Protein AF-A0A0F5QZM0-F1 (afdb_monomer_lite)

Radius of gyration: 20.9 Å; chains: 1; bounding box: 41×37×60 Å

pLDDT: mean 82.36, std 11.1, range [41.66, 95.19]

Secondary structure (DSSP, 8-state):
--------HHHHHHHHHHHHHHHHHHHHHHHHHHHHHHHHHHHHHHHTSPTTSPPS-SSSSTTS-S--TTSTTHHHHHHHHHTT-

Sequence (85 aa):
MTREPMYDEESLVALRQQETEALIAALAQYCKSLEQQVVELRHDVNRLTSPGQEKPFPDVHSDLYETFDHLAAYPRFRHLLTELE

Structure (mmCIF, N/CA/C/O backbone):
data_AF-A0A0F5QZM0-F1
#
_entry.id   AF-A0A0F5QZM0-F1
#
loop_
_atom_site.group_PDB
_atom_site.id
_atom_site.type_symbol
_atom_site.label_atom_id
_atom_site.label_alt_id
_atom_site.label_comp_id
_atom_site.label_asym_id
_atom_site.label_entity_id
_atom_site.label_seq_id
_atom_site.pdbx_PDB_ins_code
_atom_site.Cartn_x
_atom_site.Cartn_y
_atom_site.Cartn_z
_atom_site.occupancy
_atom_site.B_iso_or_equiv
_atom_site.auth_seq_id
_atom_site.auth_comp_id
_atom_site.auth_asym_id
_atom_site.auth_atom_id
_atom_site.pdbx_PDB_model_num
ATOM 1 N N . MET A 1 1 ? 25.849 28.125 -27.695 1.00 41.66 1 MET A N 1
ATOM 2 C CA . MET A 1 1 ? 24.857 27.215 -28.303 1.00 41.66 1 MET A CA 1
ATOM 3 C C . MET A 1 1 ? 24.954 25.886 -27.580 1.00 41.66 1 MET A C 1
ATOM 5 O O . MET A 1 1 ? 25.875 25.124 -27.842 1.00 41.66 1 MET A O 1
ATOM 9 N N . THR A 1 2 ? 24.090 25.654 -26.598 1.00 49.59 2 THR A N 1
ATOM 10 C CA . THR A 1 2 ? 23.937 24.340 -25.965 1.00 49.59 2 THR A CA 1
ATOM 11 C C . THR A 1 2 ? 23.253 23.427 -26.976 1.00 49.59 2 THR A C 1
ATOM 13 O O . THR A 1 2 ? 22.116 23.684 -27.359 1.00 49.59 2 THR A O 1
ATOM 16 N N . ARG A 1 3 ? 23.978 22.427 -27.491 1.00 58.66 3 ARG A N 1
ATOM 17 C CA . ARG A 1 3 ? 23.389 21.364 -28.314 1.00 58.66 3 ARG A CA 1
ATOM 18 C C . ARG A 1 3 ? 22.416 20.598 -27.427 1.00 58.66 3 ARG A C 1
ATOM 20 O O . ARG A 1 3 ? 22.851 20.012 -26.440 1.00 58.66 3 ARG A O 1
ATOM 27 N N . GLU A 1 4 ? 21.132 20.635 -27.762 1.00 63.72 4 GLU A N 1
ATOM 28 C CA . GLU A 1 4 ? 20.172 19.711 -27.168 1.00 63.72 4 GLU A CA 1
ATOM 29 C C . GLU A 1 4 ? 20.634 18.278 -27.478 1.00 63.72 4 GLU A C 1
ATOM 31 O O . GLU A 1 4 ? 21.023 17.997 -28.620 1.00 63.72 4 GLU A O 1
ATOM 36 N N . PRO A 1 5 ? 20.679 17.385 -26.477 1.00 65.19 5 PRO A N 1
ATOM 37 C CA . PRO A 1 5 ? 20.965 15.984 -26.726 1.00 65.19 5 PRO A CA 1
ATOM 38 C C . PRO A 1 5 ? 19.856 15.418 -27.620 1.00 65.19 5 PRO A C 1
ATOM 40 O O . PRO A 1 5 ? 18.692 15.361 -27.232 1.00 65.19 5 PRO A O 1
ATOM 43 N N . MET A 1 6 ? 20.222 15.034 -28.843 1.00 72.94 6 MET A N 1
ATOM 44 C CA . MET A 1 6 ? 19.343 14.308 -29.757 1.00 72.94 6 MET A CA 1
ATOM 45 C C . MET A 1 6 ? 19.282 12.857 -29.286 1.00 72.94 6 MET A C 1
ATOM 47 O O . MET A 1 6 ? 20.193 12.080 -29.567 1.00 72.94 6 MET A O 1
ATOM 51 N N . TYR A 1 7 ? 18.242 12.518 -28.530 1.00 73.06 7 TYR A N 1
ATOM 52 C CA . TYR A 1 7 ? 17.945 11.134 -28.173 1.00 73.06 7 TYR A CA 1
ATOM 53 C C .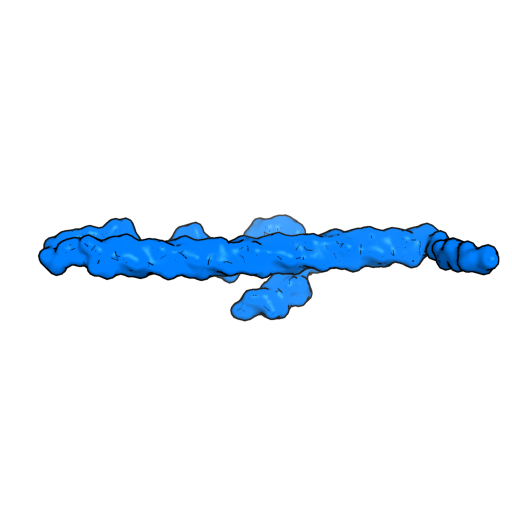 TYR A 1 7 ? 17.400 10.399 -29.399 1.00 73.06 7 TYR A C 1
ATOM 55 O O . TYR A 1 7 ? 16.534 10.924 -30.103 1.00 73.06 7 TYR A O 1
ATOM 63 N N . ASP A 1 8 ? 17.898 9.191 -29.651 1.00 85.31 8 ASP A N 1
ATOM 64 C CA . ASP A 1 8 ? 17.246 8.284 -30.591 1.00 85.31 8 ASP A CA 1
ATOM 65 C C . ASP A 1 8 ? 15.911 7.769 -30.016 1.00 85.31 8 ASP A C 1
ATOM 67 O O . ASP A 1 8 ? 15.609 7.909 -28.825 1.00 85.31 8 ASP A O 1
ATOM 71 N N . GLU A 1 9 ? 15.062 7.215 -30.884 1.00 83.56 9 GLU A N 1
ATOM 72 C CA . GLU A 1 9 ? 13.733 6.733 -30.490 1.00 83.56 9 GLU A CA 1
ATOM 73 C C . GLU A 1 9 ? 13.805 5.643 -29.410 1.00 83.56 9 GLU A C 1
ATOM 75 O O . GLU A 1 9 ? 12.952 5.612 -28.521 1.00 83.56 9 GLU A O 1
ATOM 80 N N . GLU A 1 10 ? 14.839 4.798 -29.438 1.00 85.12 10 GLU A N 1
ATOM 81 C CA . GLU A 1 10 ? 15.074 3.754 -28.435 1.00 85.12 10 GLU A CA 1
ATOM 82 C C . GLU A 1 10 ? 15.367 4.355 -27.054 1.00 85.12 10 GLU A C 1
ATOM 84 O O . GLU A 1 10 ? 14.751 3.958 -26.062 1.00 85.12 10 GLU A O 1
ATOM 89 N N . SER A 1 11 ? 16.221 5.378 -26.989 1.00 85.56 11 SER A N 1
ATOM 90 C CA . SER A 1 11 ? 16.523 6.114 -25.759 1.00 85.56 11 SER A CA 1
ATOM 91 C C . SER A 1 11 ? 15.278 6.795 -25.188 1.00 85.56 11 SER A C 1
ATOM 93 O O . SER A 1 11 ? 15.057 6.777 -23.977 1.00 85.56 11 SER A O 1
ATOM 95 N N . LEU A 1 12 ? 14.417 7.355 -26.045 1.00 88.25 12 LEU A N 1
ATOM 96 C CA . LEU A 1 12 ? 13.153 7.963 -25.614 1.00 88.25 12 LEU A CA 1
ATOM 97 C C 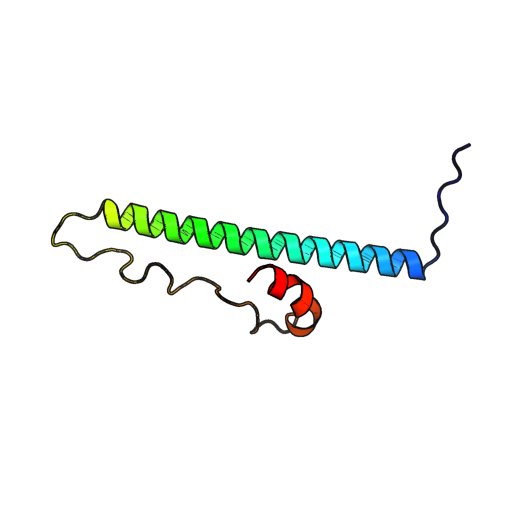. LEU A 1 12 ? 12.161 6.927 -25.068 1.00 88.25 12 LEU A C 1
ATOM 99 O O . LEU A 1 12 ? 11.424 7.217 -24.124 1.00 88.25 12 LEU A O 1
ATOM 103 N N . VAL A 1 13 ? 12.115 5.725 -25.648 1.00 89.06 13 VAL A N 1
ATOM 104 C CA . VAL A 1 13 ? 11.289 4.621 -25.134 1.00 89.06 13 VAL A CA 1
ATOM 105 C C . VAL A 1 13 ? 11.802 4.156 -23.772 1.00 89.06 13 VAL A C 1
ATOM 107 O O . VAL A 1 13 ? 10.997 4.000 -22.853 1.00 89.06 13 VAL A O 1
ATOM 110 N N . ALA A 1 14 ? 13.118 3.989 -23.624 1.00 86.50 14 ALA A N 1
ATOM 111 C CA . ALA A 1 14 ? 13.740 3.595 -22.363 1.00 86.50 14 ALA A CA 1
ATOM 112 C C . ALA A 1 14 ? 13.480 4.623 -21.249 1.00 86.50 14 ALA A C 1
ATOM 114 O O . ALA A 1 14 ? 13.078 4.241 -20.151 1.00 86.50 14 ALA A O 1
ATOM 115 N N . LEU A 1 15 ? 13.610 5.920 -21.550 1.00 89.56 15 LEU A N 1
ATOM 116 C CA . LEU A 1 15 ? 13.303 6.999 -20.604 1.00 89.56 15 LEU A CA 1
ATOM 117 C C . LEU A 1 15 ? 11.844 6.957 -20.136 1.00 89.56 15 LEU A C 1
ATOM 119 O O . LEU A 1 15 ? 11.590 6.969 -18.935 1.00 89.56 15 LEU A O 1
ATOM 123 N N . ARG A 1 16 ? 10.879 6.822 -21.055 1.00 89.50 16 ARG A N 1
ATOM 124 C CA . ARG A 1 16 ? 9.456 6.717 -20.679 1.00 89.50 16 ARG A CA 1
ATOM 125 C C . ARG A 1 16 ? 9.165 5.485 -19.824 1.00 89.50 16 ARG A C 1
ATOM 127 O O . ARG A 1 16 ? 8.326 5.546 -18.923 1.00 89.50 16 ARG A O 1
ATOM 134 N N . GLN A 1 17 ? 9.826 4.364 -20.111 1.00 88.81 17 GLN A N 1
ATOM 135 C CA . GLN A 1 17 ? 9.686 3.150 -19.309 1.00 88.81 17 GLN A CA 1
ATOM 136 C C . GLN A 1 17 ? 10.230 3.377 -17.892 1.00 88.81 17 GLN A C 1
ATOM 138 O O . GLN A 1 17 ? 9.531 3.064 -16.932 1.00 88.81 17 GLN A O 1
ATOM 143 N N . GLN A 1 18 ? 11.401 4.006 -17.760 1.00 89.44 18 GLN A N 1
ATOM 144 C CA . GLN A 1 18 ? 11.991 4.354 -16.467 1.00 89.44 18 GLN A CA 1
ATOM 145 C C . GLN A 1 18 ? 11.111 5.328 -15.665 1.00 89.44 18 GLN A C 1
ATOM 147 O O . GLN A 1 18 ? 10.901 5.128 -14.472 1.00 89.44 18 GLN A O 1
ATOM 152 N N . GLU A 1 19 ? 10.558 6.362 -16.303 1.00 91.88 19 GLU A N 1
ATOM 153 C CA . GLU A 1 19 ? 9.629 7.302 -15.656 1.00 91.88 19 GLU A CA 1
ATOM 154 C C . GLU A 1 19 ? 8.355 6.600 -15.170 1.00 91.88 19 GLU A C 1
ATOM 156 O O . GLU A 1 19 ? 7.868 6.870 -14.071 1.00 91.88 19 GLU A O 1
ATOM 161 N N . THR A 1 20 ? 7.834 5.664 -15.966 1.00 89.94 20 THR A N 1
ATOM 162 C CA . THR A 1 20 ? 6.663 4.858 -15.598 1.00 89.94 20 THR A CA 1
ATOM 163 C C . THR A 1 20 ? 6.959 3.982 -14.383 1.00 89.94 20 THR A C 1
ATOM 165 O O . THR A 1 20 ? 6.156 3.924 -13.454 1.00 89.94 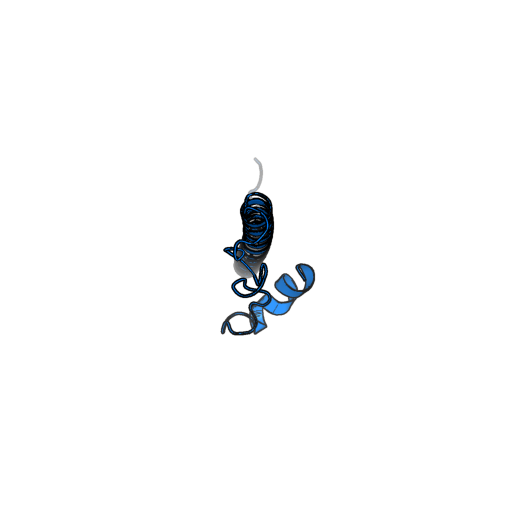20 THR A O 1
ATOM 168 N N . GLU A 1 21 ? 8.113 3.317 -14.366 1.00 90.12 21 GLU A N 1
ATOM 169 C CA . GLU A 1 21 ? 8.552 2.484 -13.242 1.00 90.12 21 GLU A CA 1
ATOM 170 C C . GLU A 1 21 ? 8.755 3.315 -11.972 1.00 90.12 21 GLU A C 1
ATOM 172 O O . GLU A 1 21 ? 8.241 2.950 -10.914 1.00 90.12 21 GLU A O 1
ATOM 177 N N . ALA A 1 22 ? 9.398 4.481 -12.082 1.00 88.75 22 ALA A N 1
ATOM 178 C CA . ALA A 1 22 ? 9.574 5.404 -10.964 1.00 88.75 22 ALA A CA 1
ATOM 179 C C . ALA A 1 22 ? 8.231 5.882 -10.388 1.00 88.75 22 ALA A C 1
ATOM 181 O O . ALA A 1 22 ? 8.057 5.924 -9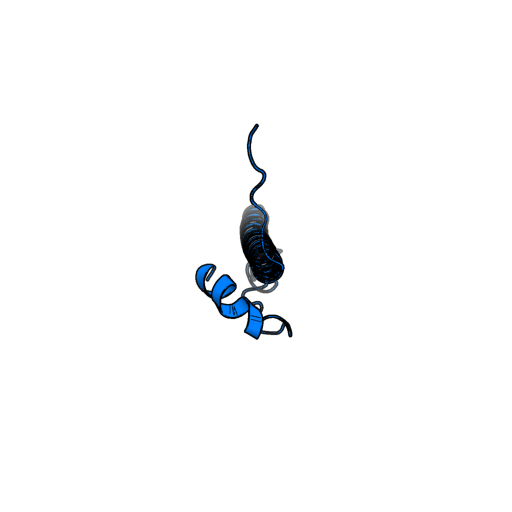.169 1.00 88.75 22 ALA A O 1
ATOM 182 N N . LEU A 1 23 ? 7.260 6.203 -11.251 1.00 89.94 23 LEU A N 1
ATOM 183 C CA . LEU A 1 23 ? 5.919 6.590 -10.818 1.00 89.94 23 LEU A CA 1
ATOM 184 C C . LEU A 1 23 ? 5.202 5.440 -10.103 1.00 89.94 23 LEU A C 1
ATOM 186 O O . LEU A 1 23 ? 4.587 5.660 -9.062 1.00 89.94 23 LEU A O 1
ATOM 190 N N . ILE A 1 24 ? 5.287 4.218 -10.632 1.00 87.38 24 ILE A N 1
ATOM 191 C CA . ILE A 1 24 ? 4.659 3.042 -10.017 1.00 87.38 24 ILE A CA 1
ATOM 192 C C . ILE A 1 24 ? 5.264 2.759 -8.640 1.00 87.38 24 ILE A C 1
ATOM 194 O O . ILE A 1 24 ? 4.514 2.556 -7.686 1.00 87.38 24 ILE A O 1
ATOM 198 N N . ALA A 1 25 ? 6.592 2.808 -8.513 1.00 85.75 25 ALA A N 1
ATOM 199 C CA . ALA A 1 25 ? 7.270 2.640 -7.231 1.00 85.75 25 ALA A CA 1
ATOM 200 C C . ALA A 1 25 ? 6.842 3.717 -6.218 1.00 85.75 25 ALA A C 1
ATOM 202 O O . ALA A 1 25 ? 6.501 3.399 -5.078 1.00 85.75 25 ALA A O 1
ATOM 203 N N . ALA A 1 26 ? 6.775 4.985 -6.642 1.00 88.44 26 ALA A N 1
ATOM 204 C CA . ALA A 1 26 ? 6.332 6.084 -5.786 1.00 88.44 26 ALA A CA 1
ATOM 205 C C . ALA A 1 26 ? 4.875 5.919 -5.320 1.00 88.44 26 ALA A C 1
ATOM 207 O O . ALA A 1 26 ? 4.570 6.157 -4.150 1.00 88.44 26 ALA A O 1
ATOM 208 N N . LEU A 1 27 ? 3.977 5.483 -6.210 1.00 88.25 27 LEU A N 1
A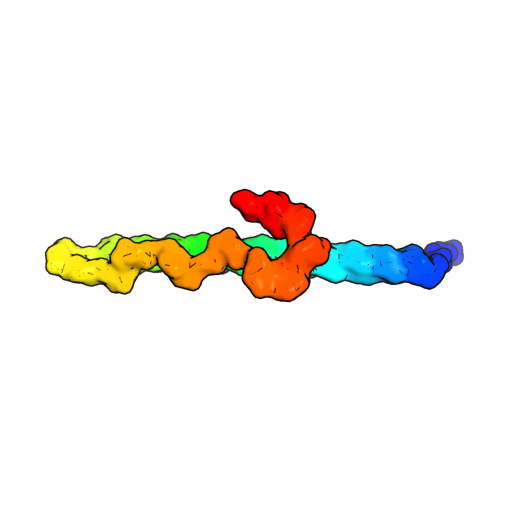TOM 209 C CA . LEU A 1 27 ? 2.578 5.213 -5.874 1.00 88.25 27 LEU A CA 1
ATOM 210 C C . LEU A 1 27 ? 2.447 4.049 -4.888 1.00 88.25 27 LEU A C 1
ATOM 212 O O . LEU A 1 27 ? 1.730 4.176 -3.899 1.00 88.25 27 LEU A O 1
ATOM 216 N N . ALA A 1 28 ? 3.164 2.949 -5.116 1.00 83.88 28 ALA A N 1
ATOM 217 C CA . ALA A 1 28 ? 3.152 1.802 -4.215 1.00 83.88 28 ALA A CA 1
ATOM 218 C C . ALA A 1 28 ? 3.668 2.176 -2.815 1.00 83.88 28 ALA A C 1
ATOM 220 O O . ALA A 1 28 ? 3.021 1.874 -1.811 1.00 83.88 28 ALA A O 1
ATOM 221 N N . GLN A 1 29 ? 4.771 2.927 -2.742 1.00 84.75 29 GLN A N 1
ATOM 222 C CA . GLN A 1 29 ? 5.303 3.431 -1.478 1.00 84.75 29 GLN A CA 1
ATOM 223 C C . GLN A 1 29 ? 4.315 4.365 -0.766 1.00 84.75 29 GLN A C 1
ATOM 225 O O . GLN A 1 29 ? 4.174 4.306 0.458 1.00 84.75 29 GLN A O 1
ATOM 230 N N . TYR A 1 30 ? 3.622 5.226 -1.514 1.00 88.06 30 TYR A N 1
ATOM 231 C CA . TYR A 1 30 ? 2.598 6.106 -0.960 1.00 88.06 30 TYR A CA 1
ATOM 232 C C . TYR A 1 30 ? 1.421 5.315 -0.378 1.00 88.06 30 TYR A C 1
ATOM 234 O O . TYR A 1 30 ? 1.008 5.589 0.749 1.00 88.06 30 TYR A O 1
ATOM 242 N N . CYS A 1 31 ? 0.927 4.301 -1.095 1.00 85.12 31 CYS A N 1
ATOM 243 C CA . CYS A 1 31 ? -0.121 3.409 -0.601 1.00 85.12 31 CYS A CA 1
ATOM 244 C C . CYS A 1 31 ? 0.292 2.711 0.704 1.00 85.12 31 CYS A C 1
ATOM 246 O O . CYS A 1 31 ? -0.475 2.761 1.663 1.00 85.12 31 CYS A O 1
ATOM 248 N N . LYS A 1 32 ? 1.518 2.171 0.788 1.00 81.69 32 LYS A N 1
ATOM 249 C CA . LYS A 1 32 ? 2.041 1.541 2.017 1.00 81.69 32 LYS A CA 1
ATOM 250 C C . LYS A 1 32 ? 2.107 2.528 3.190 1.00 81.69 32 LYS A C 1
ATOM 252 O O . LYS A 1 32 ? 1.730 2.202 4.313 1.00 81.69 32 LYS A O 1
ATOM 257 N N . SER A 1 33 ? 2.527 3.767 2.934 1.00 87.25 33 SER A N 1
ATOM 258 C CA . SER A 1 33 ? 2.555 4.819 3.959 1.00 87.25 33 SER A CA 1
ATOM 259 C C . SER A 1 33 ? 1.159 5.215 4.449 1.00 87.25 33 SER A C 1
ATOM 261 O O . SER A 1 33 ? 0.990 5.506 5.633 1.00 87.25 33 SER A O 1
ATOM 263 N N . LEU A 1 34 ? 0.161 5.258 3.562 1.00 88.44 34 LEU A N 1
ATOM 264 C CA . LEU A 1 34 ? -1.230 5.517 3.947 1.00 88.44 34 LEU A CA 1
ATOM 265 C C . LEU A 1 34 ? -1.807 4.370 4.773 1.00 88.44 34 LEU A C 1
ATOM 267 O O . LEU A 1 34 ? -2.475 4.611 5.773 1.00 88.44 34 LEU A O 1
ATOM 271 N N . GLU A 1 35 ? -1.525 3.137 4.372 1.00 85.94 35 GLU A N 1
ATOM 272 C CA . GLU A 1 35 ? -1.903 1.934 5.104 1.00 85.94 35 GLU A CA 1
ATOM 273 C C . GLU A 1 35 ? -1.377 1.968 6.544 1.00 85.94 35 GLU A C 1
ATOM 275 O O . GLU A 1 35 ? -2.161 1.850 7.487 1.00 85.94 35 GLU A O 1
ATOM 280 N N . GLN A 1 36 ? -0.093 2.283 6.731 1.00 86.69 36 GLN A N 1
ATOM 281 C CA . GLN A 1 36 ? 0.497 2.449 8.060 1.00 86.69 36 GLN A CA 1
ATOM 282 C C . GLN A 1 36 ? -0.211 3.537 8.890 1.00 86.69 36 GLN A C 1
ATOM 284 O O . GLN A 1 36 ? -0.520 3.326 10.063 1.00 86.69 36 GLN A O 1
ATOM 289 N N . GLN A 1 37 ? -0.535 4.683 8.284 1.00 90.50 37 GLN A N 1
ATOM 290 C CA . GLN A 1 37 ? -1.269 5.757 8.967 1.00 90.50 37 GLN A CA 1
ATOM 291 C C . GLN A 1 37 ? -2.681 5.325 9.386 1.00 90.50 37 GLN A C 1
ATOM 293 O O . GLN A 1 37 ? -3.164 5.722 10.448 1.00 90.50 37 GLN A O 1
ATOM 298 N N . VAL A 1 38 ? -3.355 4.499 8.581 1.00 90.69 38 VAL A N 1
ATOM 299 C CA . VAL A 1 38 ? -4.675 3.954 8.923 1.00 90.69 38 VAL A CA 1
ATOM 300 C C . VAL A 1 38 ? -4.576 2.984 10.101 1.00 90.69 38 VAL A C 1
ATOM 302 O O . VAL A 1 38 ? -5.397 3.073 11.015 1.00 90.69 38 VAL A O 1
ATOM 305 N N . VAL A 1 39 ? -3.571 2.103 10.124 1.00 90.06 39 VAL A N 1
ATOM 306 C CA . VAL A 1 39 ? -3.295 1.210 11.267 1.00 90.06 39 VAL A CA 1
ATOM 307 C C . VAL A 1 39 ? -3.086 2.016 12.546 1.00 90.06 39 VAL A C 1
ATOM 309 O O . VAL A 1 39 ? -3.705 1.735 13.575 1.00 90.06 39 VAL A O 1
ATOM 312 N N . GLU A 1 40 ? -2.246 3.047 12.486 1.00 92.25 40 GLU A N 1
ATOM 313 C CA . GLU A 1 40 ? -1.976 3.923 13.627 1.00 92.25 40 GLU A CA 1
ATOM 314 C C . GLU A 1 40 ? -3.253 4.613 14.115 1.00 92.25 40 GLU A C 1
ATOM 316 O O . GLU A 1 40 ? -3.562 4.577 15.306 1.00 92.25 40 GLU A O 1
ATOM 321 N N . LEU A 1 41 ? -4.073 5.137 13.201 1.00 93.25 41 LEU A N 1
ATOM 322 C CA . LEU A 1 41 ? -5.344 5.758 13.560 1.00 93.25 41 LEU A CA 1
ATOM 323 C C . LEU A 1 41 ? -6.316 4.763 14.212 1.00 93.25 41 LEU A C 1
ATOM 325 O O . LEU A 1 41 ? -6.990 5.097 15.187 1.00 93.25 41 LEU A O 1
ATOM 329 N N . ARG A 1 42 ? -6.385 3.524 13.713 1.00 93.12 42 ARG A N 1
ATOM 330 C CA . ARG A 1 42 ? -7.202 2.458 14.314 1.00 93.12 42 ARG A CA 1
ATOM 331 C C . ARG A 1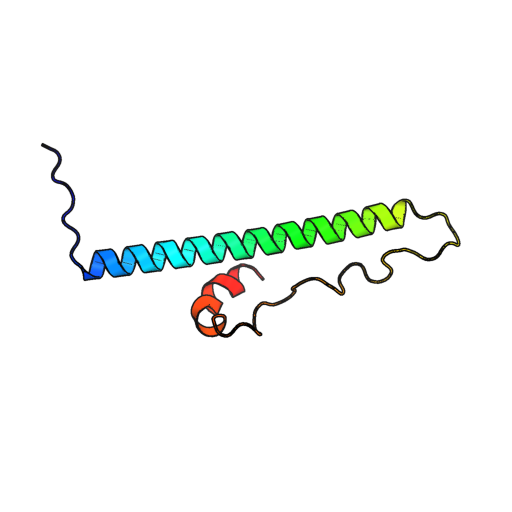 42 ? -6.729 2.131 15.731 1.00 93.12 42 ARG A C 1
ATOM 333 O O . ARG A 1 42 ? -7.556 1.986 16.636 1.00 93.12 42 ARG A O 1
ATOM 340 N N . HIS A 1 43 ? -5.414 2.067 15.956 1.00 92.88 43 HIS A N 1
ATOM 341 C CA . HIS A 1 43 ? -4.855 1.931 17.301 1.00 92.88 43 HIS A CA 1
ATOM 342 C C . HIS A 1 43 ? -5.262 3.094 18.205 1.00 92.88 43 HIS A C 1
ATOM 344 O O . HIS A 1 43 ? -5.686 2.865 19.340 1.00 92.88 43 HIS A O 1
ATOM 350 N N . ASP A 1 44 ? -5.168 4.321 17.707 1.00 94.75 44 ASP A N 1
ATOM 351 C CA . ASP A 1 44 ? -5.512 5.524 18.455 1.00 94.75 44 ASP A CA 1
ATOM 352 C C . ASP A 1 44 ? -6.987 5.523 18.870 1.00 94.75 44 ASP A C 1
ATOM 354 O O . ASP A 1 44 ? -7.296 5.731 20.045 1.00 94.75 44 ASP A O 1
ATOM 358 N N . VAL A 1 45 ? -7.895 5.182 17.951 1.00 94.00 45 VAL A N 1
ATOM 359 C CA . VAL A 1 45 ? -9.332 5.043 18.238 1.00 94.00 45 VAL A CA 1
ATOM 360 C C . VAL A 1 45 ? -9.590 3.954 19.283 1.00 94.00 45 VAL A C 1
ATOM 362 O O . VAL A 1 45 ? -10.349 4.161 20.233 1.00 94.00 45 VAL A O 1
ATOM 365 N N . ASN A 1 46 ? -8.914 2.811 19.177 1.00 94.19 46 ASN A N 1
ATOM 366 C CA . ASN A 1 46 ? -9.034 1.748 20.170 1.00 94.19 46 ASN A CA 1
ATOM 367 C C . ASN A 1 46 ? -8.540 2.174 21.560 1.00 94.19 46 ASN A C 1
ATOM 369 O O . ASN A 1 46 ? -9.114 1.744 22.559 1.00 94.19 46 ASN A O 1
ATOM 373 N N . ARG A 1 47 ? -7.497 3.013 21.654 1.00 93.38 47 ARG A N 1
ATOM 374 C CA . ARG A 1 47 ? -7.016 3.552 22.943 1.00 93.38 47 ARG A CA 1
ATOM 375 C C . ARG A 1 47 ? -8.013 4.514 23.586 1.00 93.38 47 ARG A C 1
ATOM 377 O O . ARG A 1 47 ? -8.036 4.618 24.807 1.00 93.38 47 ARG A O 1
ATOM 384 N N . LEU A 1 48 ? -8.823 5.200 22.782 1.00 95.19 48 LEU A N 1
ATOM 385 C CA . LEU A 1 48 ? -9.887 6.087 23.259 1.00 95.19 48 LEU A CA 1
ATOM 386 C C . LEU A 1 48 ? -11.144 5.325 23.714 1.00 95.19 48 LEU A C 1
ATOM 388 O O . LEU A 1 48 ? -12.046 5.923 24.298 1.00 95.19 48 LEU A O 1
ATOM 392 N N . THR A 1 49 ? -11.218 4.016 23.461 1.00 92.81 49 THR A N 1
ATOM 393 C CA . THR A 1 49 ? -12.362 3.186 23.856 1.00 92.81 49 THR A CA 1
ATOM 394 C C . THR A 1 49 ? -12.330 2.908 25.361 1.00 92.81 49 THR A C 1
ATOM 396 O O . THR A 1 49 ? -11.288 2.556 25.917 1.00 92.81 49 THR A O 1
ATOM 399 N N . SER A 1 50 ? -13.474 3.058 26.037 1.00 93.31 50 SER A N 1
ATOM 400 C CA . SER A 1 50 ? -13.552 2.880 27.492 1.00 93.31 50 SER A CA 1
ATOM 401 C C . SER A 1 50 ? -13.308 1.420 27.907 1.00 93.31 50 SER A C 1
ATOM 403 O O . SER A 1 50 ? -13.720 0.502 27.191 1.00 93.31 50 SER A O 1
ATOM 405 N N . PRO A 1 51 ? -12.702 1.164 29.083 1.00 89.69 51 PRO A N 1
ATOM 406 C CA . PRO A 1 51 ? -12.527 -0.194 29.590 1.00 89.69 51 PRO A CA 1
ATOM 407 C C . PRO A 1 51 ? -13.862 -0.942 29.696 1.00 89.69 51 PRO A C 1
ATOM 409 O O . PRO A 1 51 ? -14.830 -0.422 30.246 1.00 89.69 51 PRO A O 1
ATOM 412 N N . GLY A 1 52 ? -13.906 -2.173 29.184 1.00 89.06 52 GLY A N 1
ATOM 413 C CA . GLY A 1 52 ? -15.109 -3.014 29.186 1.00 89.06 52 GLY A CA 1
ATOM 414 C C . GLY A 1 52 ? -16.045 -2.807 27.992 1.00 89.06 52 GLY A C 1
ATOM 415 O O . GLY A 1 52 ? -17.032 -3.530 27.884 1.00 89.06 52 GLY A O 1
ATOM 416 N N . GLN A 1 53 ? -15.737 -1.874 27.088 1.00 92.69 53 GLN A N 1
ATOM 417 C CA . GLN A 1 53 ? -16.403 -1.774 25.791 1.00 92.69 53 GLN A CA 1
ATOM 418 C C . GLN A 1 53 ? -15.641 -2.552 24.718 1.00 92.69 53 GLN A C 1
ATOM 420 O O . GLN A 1 53 ? -14.420 -2.715 24.784 1.00 92.69 53 GLN A O 1
ATOM 425 N N . GLU A 1 54 ? -16.380 -3.038 23.724 1.00 92.50 54 GLU A N 1
ATOM 426 C CA . GLU A 1 54 ? -15.798 -3.658 22.541 1.00 92.50 54 GLU A CA 1
ATOM 427 C C . GLU A 1 54 ? -15.013 -2.616 21.739 1.00 92.50 54 GLU A C 1
ATOM 429 O O . GLU A 1 54 ? -15.464 -1.485 21.542 1.00 92.50 54 GLU A O 1
ATOM 434 N N . LYS A 1 55 ? -13.810 -2.994 21.304 1.00 91.88 55 LYS A N 1
ATOM 435 C CA . LYS A 1 55 ? -12.964 -2.126 20.489 1.00 91.88 55 LYS A CA 1
ATOM 436 C C . LYS A 1 55 ? -13.567 -1.994 19.088 1.00 91.88 55 LYS A C 1
ATOM 438 O O . LYS A 1 55 ? -13.874 -3.026 18.499 1.00 91.88 55 LYS A O 1
ATOM 443 N N . PRO A 1 56 ? -13.660 -0.778 18.521 1.00 91.12 56 PRO A N 1
ATOM 444 C CA . PRO A 1 56 ? -14.152 -0.584 17.157 1.00 91.12 56 PRO A CA 1
ATOM 445 C C . PRO A 1 56 ? -13.332 -1.325 16.094 1.00 91.12 56 PRO A C 1
ATOM 447 O O . PRO A 1 56 ? -13.890 -1.762 15.094 1.00 91.12 56 PRO A O 1
ATOM 450 N N . PHE A 1 57 ? -12.021 -1.481 16.316 1.00 92.00 57 PHE A N 1
ATOM 451 C CA . PHE A 1 57 ? -11.110 -2.168 15.395 1.00 92.00 57 PHE A CA 1
ATOM 452 C C . PHE A 1 57 ? -10.395 -3.328 16.108 1.00 92.00 57 PHE A C 1
ATOM 454 O O . PHE A 1 57 ? -9.239 -3.179 16.505 1.00 92.00 57 PHE A O 1
ATOM 461 N N . PRO A 1 58 ? -11.062 -4.468 16.357 1.00 84.81 58 PRO A N 1
ATOM 462 C CA . PRO A 1 58 ? -10.452 -5.586 17.079 1.00 84.81 58 PRO A CA 1
ATOM 463 C C . PRO A 1 58 ? -9.296 -6.217 16.292 1.00 84.81 58 PRO A C 1
ATOM 465 O O . PRO A 1 58 ? -8.302 -6.612 16.900 1.00 84.81 58 PRO A O 1
ATOM 468 N N . ASP A 1 59 ? -9.404 -6.232 14.962 1.00 84.75 59 ASP A N 1
ATOM 469 C CA . ASP A 1 59 ? -8.301 -6.495 14.046 1.00 84.75 59 ASP A CA 1
ATOM 470 C C . ASP A 1 59 ? -7.846 -5.174 13.417 1.00 84.75 59 ASP A C 1
ATOM 472 O O . ASP A 1 59 ? -8.580 -4.519 12.676 1.00 84.75 59 ASP A O 1
ATOM 476 N N . VAL A 1 60 ? -6.646 -4.731 13.778 1.00 81.00 60 VAL A N 1
ATOM 477 C CA . VAL A 1 60 ? -6.130 -3.432 13.335 1.00 81.00 60 VAL A CA 1
ATOM 478 C C . VAL A 1 60 ? -5.633 -3.507 11.883 1.00 81.00 60 VAL A C 1
ATOM 480 O O . VAL A 1 60 ? -5.648 -2.488 11.188 1.00 81.00 60 VAL A O 1
ATOM 483 N N . HIS A 1 61 ? -5.295 -4.705 11.395 1.00 76.31 61 HIS A N 1
ATOM 484 C CA . HIS A 1 61 ? -4.586 -4.920 10.131 1.00 76.31 61 HIS A CA 1
ATOM 485 C C . HIS A 1 61 ? -5.440 -5.584 9.031 1.00 76.31 61 HIS A C 1
ATOM 487 O O . HIS A 1 61 ? -5.062 -5.495 7.871 1.00 76.31 61 HIS A O 1
ATOM 493 N N . SER A 1 62 ? -6.605 -6.171 9.346 1.00 65.19 62 SER A N 1
ATOM 494 C CA . SER A 1 62 ? -7.361 -7.063 8.431 1.00 65.19 62 SER A CA 1
ATOM 495 C C . SER A 1 62 ? -7.731 -6.541 7.039 1.00 65.19 62 SER A C 1
ATOM 497 O O . SER A 1 62 ? -8.023 -7.349 6.161 1.00 65.19 62 SER A O 1
ATOM 499 N N . ASP A 1 63 ? -7.799 -5.226 6.833 1.00 64.19 63 ASP A N 1
ATOM 500 C CA . ASP A 1 63 ? -8.434 -4.646 5.638 1.00 64.19 63 ASP A CA 1
ATOM 501 C C . ASP A 1 63 ? -7.445 -3.955 4.694 1.00 64.19 63 ASP A C 1
ATOM 503 O O . ASP A 1 63 ? -7.862 -3.237 3.781 1.00 64.19 63 ASP A O 1
ATOM 507 N N . LEU A 1 64 ? -6.146 -4.091 4.949 1.00 64.06 64 LEU A N 1
ATOM 508 C CA . LEU A 1 64 ? -5.116 -3.337 4.248 1.00 64.06 64 LEU A CA 1
ATOM 509 C C . LEU A 1 64 ? -4.354 -4.228 3.257 1.00 64.06 64 LEU A C 1
ATOM 511 O O . LEU A 1 64 ? -4.351 -5.454 3.369 1.00 64.06 64 LEU A O 1
ATOM 515 N N . TYR A 1 65 ? -3.815 -3.613 2.202 1.00 64.12 65 TYR A N 1
ATOM 516 C CA . TYR A 1 65 ? -3.235 -4.340 1.076 1.00 64.12 65 TYR A CA 1
ATOM 517 C C . TYR A 1 65 ? -1.812 -4.767 1.433 1.00 64.12 65 TYR A C 1
ATOM 519 O O . TYR A 1 65 ? -0.842 -4.136 1.024 1.00 64.12 65 TYR A O 1
ATOM 527 N N . GLU A 1 66 ? -1.689 -5.899 2.126 1.00 64.62 66 GLU A N 1
ATOM 528 C CA . GLU A 1 66 ? -0.377 -6.479 2.424 1.00 64.62 66 GLU A CA 1
ATOM 529 C C . GLU A 1 66 ? 0.399 -6.829 1.137 1.00 64.62 66 GLU A C 1
ATOM 531 O O . GLU A 1 66 ? 1.628 -6.765 1.119 1.00 64.62 66 GLU A O 1
ATOM 536 N N . THR A 1 67 ? -0.303 -7.164 0.040 1.00 69.31 67 THR A N 1
ATOM 537 C CA . THR A 1 67 ? 0.305 -7.524 -1.251 1.00 69.31 67 THR A CA 1
ATOM 538 C C . THR A 1 67 ? -0.486 -7.016 -2.470 1.00 69.31 67 THR A C 1
ATOM 540 O O . THR A 1 67 ? -1.709 -6.851 -2.457 1.00 69.31 67 THR A O 1
ATOM 543 N N . PHE A 1 68 ? 0.225 -6.810 -3.586 1.00 71.38 68 PHE A N 1
ATOM 544 C CA . PHE A 1 68 ? -0.338 -6.404 -4.889 1.00 71.38 68 PHE A CA 1
ATOM 545 C C . PHE A 1 68 ? -0.380 -7.545 -5.923 1.00 71.38 68 PHE A C 1
ATOM 547 O O . PHE A 1 68 ? -0.626 -7.308 -7.106 1.00 71.38 68 PHE A O 1
ATOM 554 N N . ASP A 1 69 ? -0.115 -8.779 -5.500 1.00 74.81 69 ASP A N 1
ATOM 555 C CA . ASP A 1 69 ? 0.098 -9.952 -6.361 1.00 74.81 69 ASP A CA 1
ATOM 556 C C . ASP A 1 69 ? -1.104 -10.352 -7.233 1.00 74.81 69 ASP A C 1
ATOM 558 O O . ASP A 1 69 ? -0.938 -10.914 -8.317 1.00 74.81 69 ASP A O 1
ATOM 562 N N . HIS A 1 70 ? -2.307 -10.002 -6.792 1.00 77.81 70 HIS A N 1
ATOM 563 C CA . HIS A 1 70 ? -3.571 -10.222 -7.487 1.00 77.81 70 HIS A CA 1
ATOM 564 C C . HIS A 1 70 ? -3.765 -9.337 -8.733 1.00 77.81 70 HIS A C 1
ATOM 566 O O . HIS A 1 70 ? -4.645 -9.612 -9.554 1.00 77.81 70 HIS A O 1
ATOM 572 N N . LEU A 1 71 ? -2.976 -8.270 -8.908 1.00 77.25 71 LEU A N 1
ATOM 573 C CA . LEU A 1 71 ? -3.104 -7.377 -10.059 1.00 77.25 71 LEU A CA 1
ATOM 574 C C . LEU A 1 71 ? -2.406 -7.961 -11.292 1.00 77.25 71 LEU A C 1
ATOM 576 O O . LEU A 1 71 ? -1.248 -8.360 -11.242 1.00 77.25 71 LEU A O 1
ATOM 580 N N . ALA A 1 72 ? -3.061 -7.915 -12.457 1.00 81.50 72 ALA A N 1
ATOM 581 C CA . ALA A 1 72 ? -2.501 -8.440 -13.711 1.00 81.50 72 ALA A CA 1
ATOM 582 C C . ALA A 1 72 ? -1.159 -7.792 -14.113 1.00 81.50 72 ALA A C 1
ATOM 584 O O . ALA A 1 72 ? -0.350 -8.401 -14.812 1.00 81.50 72 ALA A O 1
ATOM 585 N N . ALA A 1 73 ? -0.913 -6.558 -13.665 1.00 80.44 73 ALA A N 1
ATOM 586 C CA . ALA A 1 73 ? 0.338 -5.842 -13.892 1.00 80.44 73 ALA A CA 1
ATOM 587 C C . ALA A 1 73 ? 1.460 -6.242 -12.914 1.00 80.44 73 ALA A C 1
ATOM 589 O O . ALA A 1 73 ? 2.621 -5.923 -13.171 1.00 80.44 73 ALA A O 1
ATOM 590 N N . TYR A 1 74 ? 1.150 -6.950 -11.824 1.00 80.44 74 TYR A N 1
ATOM 591 C CA . TYR A 1 74 ? 2.113 -7.296 -10.780 1.00 80.44 74 TYR A CA 1
ATOM 592 C C . TYR A 1 74 ? 3.345 -8.041 -11.304 1.00 80.44 74 TYR A C 1
ATOM 594 O O . TYR A 1 74 ? 4.448 -7.590 -11.002 1.00 80.44 74 TYR A O 1
ATOM 602 N N . PRO A 1 75 ? 3.247 -9.090 -12.153 1.00 83.81 75 PRO A N 1
ATOM 603 C CA . PRO A 1 75 ? 4.439 -9.795 -12.629 1.00 83.81 75 PRO A CA 1
ATOM 604 C C . PRO A 1 75 ? 5.434 -8.883 -13.353 1.00 83.81 75 PRO A C 1
ATOM 606 O O . PRO A 1 75 ? 6.641 -9.093 -13.259 1.00 83.81 75 PRO A O 1
ATOM 609 N N . ARG A 1 76 ? 4.935 -7.849 -14.044 1.00 84.56 76 ARG A N 1
ATOM 610 C CA . ARG A 1 76 ? 5.760 -6.878 -14.771 1.00 84.56 76 ARG A CA 1
ATOM 611 C C . ARG A 1 76 ? 6.546 -5.971 -13.825 1.00 84.56 76 ARG A C 1
ATOM 613 O O . ARG A 1 76 ? 7.703 -5.672 -14.098 1.00 84.56 76 ARG A O 1
ATOM 620 N N . PHE A 1 77 ? 5.931 -5.553 -12.723 1.00 83.69 77 PHE A N 1
ATOM 621 C CA . PHE A 1 77 ? 6.506 -4.584 -11.784 1.00 83.69 77 PHE A CA 1
ATOM 622 C C . PHE A 1 77 ? 6.972 -5.207 -10.470 1.00 83.69 77 PHE A C 1
ATOM 624 O O . PHE A 1 77 ? 7.384 -4.490 -9.568 1.00 83.69 77 PHE A O 1
ATOM 631 N N . ARG A 1 78 ? 6.954 -6.539 -10.366 1.00 84.44 78 ARG A N 1
ATOM 632 C CA . ARG A 1 78 ? 7.308 -7.278 -9.151 1.00 84.44 78 ARG A CA 1
ATOM 633 C C . ARG A 1 78 ? 8.639 -6.831 -8.560 1.00 84.44 78 ARG A C 1
ATOM 635 O O . ARG A 1 78 ? 8.722 -6.627 -7.361 1.00 84.44 78 ARG A O 1
ATOM 642 N N . HIS A 1 79 ? 9.644 -6.634 -9.409 1.00 84.12 79 HIS A N 1
ATOM 643 C CA . HIS A 1 79 ? 10.974 -6.195 -8.991 1.00 84.12 79 HIS A CA 1
ATOM 644 C C . HIS A 1 79 ? 10.962 -4.845 -8.253 1.00 84.12 79 HIS A C 1
ATOM 646 O O . HIS A 1 79 ? 11.733 -4.678 -7.321 1.00 84.12 79 HIS A O 1
ATOM 652 N N . LEU A 1 80 ? 10.059 -3.925 -8.610 1.00 81.69 80 LEU A N 1
ATOM 653 C CA . LEU A 1 80 ? 9.891 -2.642 -7.917 1.00 81.69 80 LEU A CA 1
ATOM 654 C C . LEU A 1 80 ? 9.160 -2.800 -6.584 1.00 81.69 80 LEU A C 1
ATOM 656 O O . LEU A 1 80 ? 9.390 -2.038 -5.657 1.00 81.69 80 LEU A O 1
ATOM 660 N N . LEU A 1 81 ? 8.237 -3.760 -6.506 1.00 76.25 81 LEU A N 1
ATOM 661 C CA . LEU A 1 81 ? 7.360 -3.943 -5.351 1.00 76.25 81 LEU A CA 1
ATOM 662 C C . LEU A 1 81 ? 8.015 -4.794 -4.257 1.00 76.25 81 LEU A C 1
ATOM 664 O O . LEU A 1 81 ? 7.760 -4.555 -3.086 1.00 76.25 81 LEU A O 1
ATOM 668 N N . THR A 1 82 ? 8.900 -5.729 -4.614 1.00 73.88 82 THR A N 1
ATOM 669 C CA . THR A 1 82 ? 9.668 -6.527 -3.642 1.00 73.88 82 THR A CA 1
ATOM 670 C C . THR A 1 82 ? 10.683 -5.684 -2.864 1.00 73.88 82 THR A C 1
ATOM 672 O O . THR A 1 82 ? 10.982 -6.004 -1.724 1.00 73.88 82 THR A O 1
ATOM 675 N N . GLU A 1 83 ? 11.192 -4.584 -3.430 1.00 65.88 83 GLU A N 1
ATOM 676 C CA . GLU A 1 83 ? 12.045 -3.639 -2.686 1.00 65.88 83 GLU A CA 1
ATOM 677 C C . GLU A 1 83 ? 11.271 -2.835 -1.629 1.00 65.88 83 GLU A C 1
ATOM 679 O O . GLU A 1 83 ? 11.879 -2.199 -0.768 1.00 65.88 83 GLU A O 1
ATOM 684 N N . LEU A 1 84 ? 9.938 -2.854 -1.699 1.00 62.50 84 LEU A N 1
ATOM 685 C CA . LEU A 1 84 ? 9.063 -2.143 -0.777 1.00 62.50 84 LEU A CA 1
ATOM 686 C C . LEU A 1 84 ? 8.566 -3.024 0.368 1.00 62.50 84 LEU A C 1
ATOM 688 O O . LEU A 1 84 ? 7.988 -2.454 1.289 1.00 62.50 84 LEU A O 1
ATOM 692 N N . GLU A 1 85 ? 8.728 -4.353 0.314 1.00 60.38 85 GLU A N 1
ATOM 693 C CA . GLU A 1 85 ? 8.296 -5.326 1.340 1.00 60.38 85 GLU A CA 1
ATOM 694 C C . GLU A 1 85 ? 9.196 -5.276 2.583 1.00 60.38 85 GLU A C 1
ATOM 696 O O . GLU A 1 85 ? 8.633 -4.927 3.652 1.00 60.38 85 GLU A O 1
#

Foldseek 3Di:
DPPDPDDDPVRVVVVVVVVVLVVVLVVLLVLVVVLVVQLVVLVVQQVVDDPPDDRPCPPSNPPGPPDPVPDPCCVVNVVSVVVVD